Protein AF-A0A932PCE3-F1 (afdb_monomer_lite)

Sequence (74 aa):
VARVRQRFVEEGFEAALNPRPRPRGAYKLTPEMESHIVALAKNDPPKGRKRWTLRLIWSRVTPRRGRCGWCWTT

Secondary structure (DSSP, 8-state):
-HHHHHHHHHH-HHHHHSPPPPPPPPPSS-HHHHHHHHHHHTSPPPTT-SS--HHHHHHHHSPP-S--S-SS--

Foldseek 3Di:
DVVLVVCCVVPNDVPSPDDDDDPDDDDPADPQLVVQLVVVQPDQDPPPDRHDDPVNSCPVSDDDPDPDPPPDDD

pLDDT: mean 80.13, std 14.98, range [30.41, 94.31]

Structure (mmCIF, N/CA/C/O backbone):
data_AF-A0A932PCE3-F1
#
_entry.id   AF-A0A932PCE3-F1
#
loop_
_atom_site.group_PDB
_atom_site.id
_atom_site.type_symbol
_atom_site.label_atom_id
_atom_site.label_alt_id
_atom_site.label_comp_id
_atom_site.label_asym_id
_atom_site.label_entity_id
_atom_site.label_seq_id
_atom_site.pdbx_PDB_ins_code
_atom_site.Cartn_x
_atom_site.Cartn_y
_atom_site.Cartn_z
_atom_site.occupancy
_atom_site.B_iso_or_equiv
_atom_site.auth_seq_id
_atom_site.auth_comp_id
_atom_site.auth_asym_id
_atom_site.auth_atom_id
_atom_site.pdbx_PDB_model_num
ATOM 1 N N . VAL A 1 1 ? 6.794 -7.813 -29.240 1.00 77.75 1 VAL A N 1
ATOM 2 C CA . VAL A 1 1 ? 8.041 -8.495 -29.676 1.00 77.75 1 VAL A CA 1
ATOM 3 C C . VAL A 1 1 ? 9.193 -7.527 -29.967 1.00 77.75 1 VAL A C 1
ATOM 5 O O . VAL A 1 1 ? 10.310 -7.841 -29.585 1.00 77.75 1 VAL A O 1
ATOM 8 N N . ALA A 1 2 ? 8.958 -6.341 -30.553 1.00 89.75 2 ALA A N 1
ATOM 9 C CA . ALA A 1 2 ? 10.022 -5.373 -30.889 1.00 89.75 2 ALA A CA 1
ATOM 10 C C . ALA A 1 2 ? 11.021 -5.077 -29.745 1.00 89.75 2 ALA A C 1
ATOM 12 O O . ALA A 1 2 ? 12.222 -5.209 -29.940 1.00 89.75 2 ALA A O 1
ATOM 13 N N . ARG A 1 3 ? 10.532 -4.807 -28.525 1.00 87.50 3 ARG A N 1
ATOM 14 C CA . ARG A 1 3 ? 11.372 -4.549 -27.335 1.00 87.50 3 ARG A CA 1
ATOM 1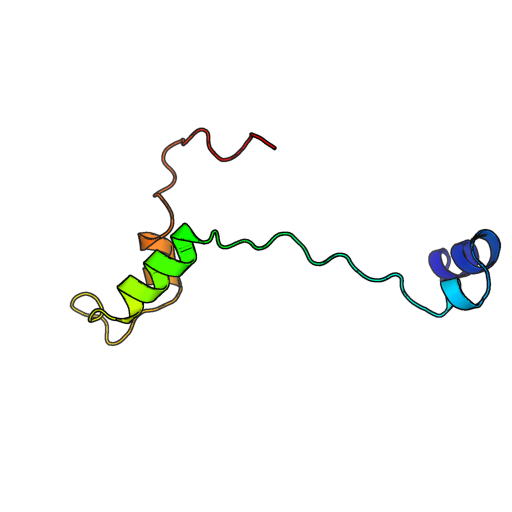5 C C . ARG A 1 3 ? 12.310 -5.701 -26.947 1.00 87.50 3 ARG A C 1
ATOM 17 O O . ARG A 1 3 ? 13.334 -5.450 -26.331 1.00 87.50 3 ARG A O 1
ATOM 24 N N . VAL A 1 4 ? 11.947 -6.946 -27.262 1.00 88.75 4 VAL A N 1
ATOM 25 C CA . VAL A 1 4 ? 12.779 -8.128 -26.969 1.00 88.75 4 VAL A CA 1
ATOM 26 C C . VAL A 1 4 ? 13.862 -8.280 -28.035 1.00 88.75 4 VAL A C 1
ATOM 28 O O . VAL A 1 4 ? 15.014 -8.508 -27.694 1.00 88.75 4 VAL A O 1
ATOM 31 N N . ARG A 1 5 ? 13.515 -8.071 -29.316 1.00 91.31 5 ARG A N 1
ATOM 32 C CA . ARG A 1 5 ? 14.489 -8.074 -30.422 1.00 91.31 5 ARG A CA 1
ATOM 33 C C . ARG A 1 5 ? 15.540 -6.978 -30.261 1.00 91.31 5 ARG A C 1
ATOM 35 O O . ARG A 1 5 ? 16.711 -7.240 -30.479 1.00 91.31 5 ARG A O 1
ATOM 42 N N . GLN A 1 6 ? 15.125 -5.786 -29.837 1.00 91.50 6 GLN A N 1
ATOM 43 C CA . GLN A 1 6 ? 16.041 -4.684 -29.557 1.00 91.50 6 GLN A CA 1
ATOM 44 C C . GL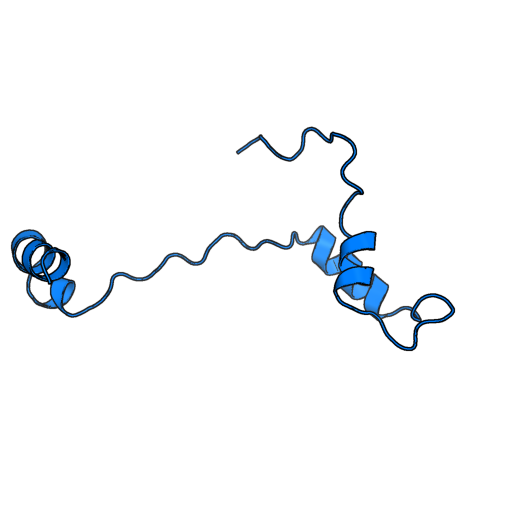N A 1 6 ? 17.040 -5.045 -28.447 1.00 91.50 6 GLN A C 1
ATOM 46 O O . GLN A 1 6 ? 18.241 -4.978 -28.674 1.00 91.50 6 GLN A O 1
ATOM 5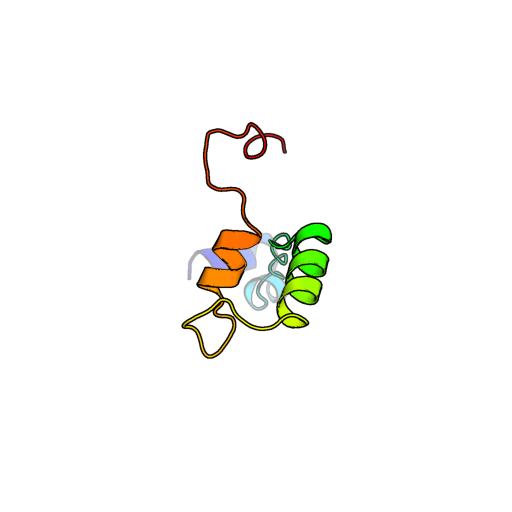1 N N . ARG A 1 7 ? 16.561 -5.533 -27.292 1.00 90.94 7 ARG A N 1
ATOM 52 C CA . ARG A 1 7 ? 17.445 -5.973 -26.196 1.00 90.94 7 ARG A CA 1
ATOM 53 C C . ARG A 1 7 ? 18.365 -7.118 -26.593 1.00 90.94 7 ARG A C 1
ATOM 55 O O . ARG A 1 7 ? 19.494 -7.158 -26.138 1.00 90.94 7 ARG A O 1
ATOM 62 N N . PHE A 1 8 ? 17.904 -8.036 -27.439 1.00 91.06 8 PHE A N 1
ATOM 63 C CA . PHE A 1 8 ? 18.752 -9.115 -27.939 1.00 91.06 8 PHE A CA 1
ATOM 64 C C . PHE A 1 8 ? 19.952 -8.578 -28.727 1.00 91.06 8 PHE A C 1
ATOM 66 O O . PHE A 1 8 ? 21.061 -9.069 -28.549 1.00 91.06 8 PHE A O 1
ATOM 73 N N . VAL A 1 9 ? 19.734 -7.558 -29.562 1.00 94.31 9 VAL A N 1
ATOM 74 C CA . VAL A 1 9 ? 20.800 -6.920 -30.349 1.00 94.31 9 VAL A CA 1
ATOM 75 C C . VAL A 1 9 ? 21.705 -6.045 -29.475 1.00 94.31 9 VAL A C 1
ATOM 77 O O . VAL A 1 9 ? 22.916 -6.071 -29.652 1.00 94.31 9 VAL A O 1
ATOM 80 N N . GLU A 1 10 ? 21.138 -5.280 -28.539 1.00 93.62 10 GLU A N 1
ATOM 81 C CA . GLU A 1 10 ? 21.878 -4.290 -27.737 1.00 93.62 10 GLU A CA 1
ATOM 82 C C . GLU A 1 10 ? 22.564 -4.884 -26.491 1.00 93.62 10 GLU A C 1
ATOM 84 O O . GLU A 1 10 ? 23.625 -4.417 -26.089 1.00 93.62 10 GLU A O 1
ATOM 89 N N . GLU A 1 11 ? 21.967 -5.900 -25.862 1.00 90.50 11 GLU A N 1
ATOM 90 C CA . GLU A 1 11 ? 22.359 -6.421 -24.539 1.00 90.50 11 GLU A CA 1
ATOM 91 C C . GLU A 1 11 ? 22.572 -7.949 -24.527 1.00 90.50 11 GLU A C 1
ATOM 93 O O . GLU A 1 11 ? 23.003 -8.510 -23.519 1.00 90.50 11 GLU A O 1
ATOM 98 N N . GLY A 1 12 ? 22.284 -8.637 -25.637 1.00 90.81 12 GLY A N 1
ATOM 99 C CA . GLY A 1 12 ? 22.505 -10.073 -25.804 1.00 90.81 12 GLY A CA 1
ATOM 100 C C . GLY A 1 12 ? 21.347 -10.975 -25.358 1.00 90.81 12 GLY A C 1
ATOM 101 O O . GLY A 1 12 ? 20.268 -10.536 -24.950 1.00 90.81 12 GLY A O 1
ATOM 102 N N . PHE A 1 13 ? 21.574 -12.287 -25.468 1.00 90.81 13 PHE A N 1
ATOM 103 C CA . PHE A 1 13 ? 20.560 -13.325 -25.241 1.00 90.81 13 PHE A CA 1
ATOM 104 C C . PHE A 1 13 ? 19.997 -13.320 -23.814 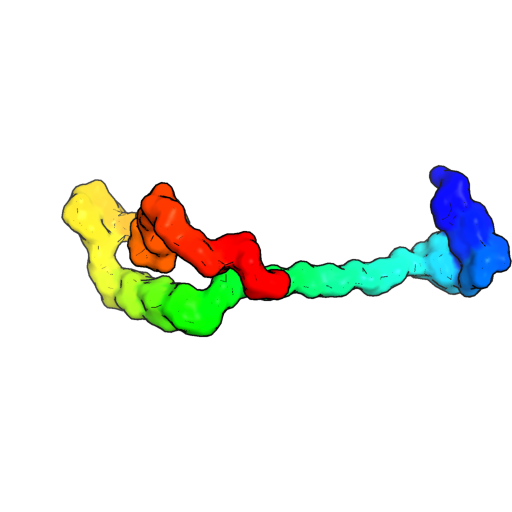1.00 90.81 13 PHE A C 1
ATOM 106 O O . PHE A 1 13 ? 18.778 -13.274 -23.632 1.00 90.81 13 PHE A O 1
ATOM 113 N N . GLU A 1 14 ? 20.876 -13.285 -22.812 1.00 90.62 14 GLU A N 1
ATOM 114 C CA . GLU A 1 14 ? 20.485 -13.315 -21.398 1.00 90.62 14 GLU A CA 1
ATOM 115 C C . GLU A 1 14 ? 19.602 -12.122 -21.009 1.00 90.62 14 GLU A C 1
ATOM 117 O O . GLU A 1 14 ? 18.618 -12.284 -20.290 1.00 90.62 14 GLU A O 1
ATOM 122 N N . ALA A 1 15 ? 19.893 -10.928 -21.527 1.00 86.50 15 ALA A N 1
ATOM 123 C CA . ALA A 1 15 ? 19.129 -9.711 -21.244 1.00 86.50 15 ALA A CA 1
ATOM 124 C C . ALA A 1 15 ? 17.785 -9.636 -21.996 1.00 86.50 15 ALA A C 1
ATOM 126 O O . ALA A 1 15 ? 16.847 -8.954 -21.566 1.00 86.50 15 ALA A O 1
ATOM 127 N N . ALA A 1 16 ? 17.669 -10.329 -23.132 1.00 89.44 16 ALA A N 1
ATOM 128 C CA . ALA A 1 16 ? 16.415 -10.441 -23.868 1.00 89.44 16 ALA A CA 1
ATOM 129 C C . ALA A 1 16 ? 15.437 -11.406 -23.186 1.00 89.44 16 ALA A C 1
ATOM 131 O O . ALA A 1 16 ? 14.230 -11.141 -23.165 1.00 89.44 16 ALA A O 1
ATOM 132 N N . LEU A 1 17 ? 15.962 -12.502 -22.630 1.00 91.38 17 LEU A N 1
ATOM 133 C CA . LEU A 1 17 ? 15.182 -13.525 -21.943 1.00 91.38 17 LEU A CA 1
ATOM 134 C C . LEU A 1 17 ? 14.806 -13.094 -20.520 1.00 91.38 17 LEU A C 1
ATOM 136 O O . LEU A 1 17 ? 13.651 -13.242 -20.117 1.00 91.38 17 LEU A O 1
ATOM 140 N N . ASN A 1 18 ? 15.753 -12.510 -19.782 1.00 91.44 18 ASN A N 1
ATOM 141 C CA . ASN A 1 18 ? 15.551 -12.126 -18.392 1.00 91.44 18 ASN A CA 1
ATOM 142 C C . ASN A 1 18 ? 15.062 -10.673 -18.275 1.00 91.44 18 ASN A C 1
ATOM 144 O O . ASN A 1 18 ? 15.740 -9.734 -18.702 1.00 91.44 18 ASN A O 1
ATOM 148 N N . PRO A 1 19 ? 13.887 -10.427 -17.666 1.00 84.00 19 PRO A N 1
ATOM 149 C CA . PRO A 1 19 ? 13.438 -9.073 -17.388 1.00 84.00 19 PRO A CA 1
ATOM 150 C C . PRO A 1 19 ? 14.394 -8.374 -16.423 1.00 84.00 19 PRO A C 1
ATOM 152 O O . PRO A 1 19 ? 14.780 -8.937 -15.400 1.00 84.00 19 PRO A O 1
ATOM 155 N N . ARG A 1 20 ? 14.698 -7.101 -16.695 1.00 85.94 20 ARG A N 1
ATOM 156 C CA . ARG A 1 20 ? 15.449 -6.275 -15.747 1.00 85.94 20 ARG A CA 1
ATOM 157 C C . ARG A 1 20 ? 14.736 -6.234 -14.386 1.00 85.94 20 ARG A C 1
ATOM 159 O O . ARG A 1 20 ? 13.501 -6.117 -14.360 1.00 85.94 20 ARG A O 1
ATOM 166 N N . PRO A 1 21 ? 15.486 -6.262 -13.270 1.00 86.25 21 PRO A N 1
ATOM 167 C CA . PRO A 1 21 ? 14.920 -6.062 -11.945 1.00 86.25 21 PRO A CA 1
ATOM 168 C C . PRO A 1 21 ? 14.135 -4.752 -11.913 1.00 86.25 21 PRO A C 1
ATOM 170 O O . PRO A 1 21 ? 14.641 -3.699 -12.304 1.00 86.25 21 PRO A O 1
ATOM 173 N N . ARG A 1 22 ? 12.879 -4.804 -11.466 1.00 85.56 22 ARG A N 1
ATOM 174 C CA . ARG A 1 22 ? 12.106 -3.579 -11.264 1.00 85.56 22 ARG A CA 1
ATOM 175 C C . ARG A 1 22 ? 12.550 -2.946 -9.947 1.00 85.56 22 ARG A C 1
ATOM 177 O O . ARG A 1 22 ? 12.466 -3.629 -8.923 1.00 85.56 22 ARG A O 1
ATOM 184 N N . PRO A 1 23 ? 12.990 -1.675 -9.938 1.00 83.62 23 PRO A N 1
ATOM 185 C CA . PRO A 1 23 ? 13.253 -0.993 -8.682 1.00 83.62 23 PRO A CA 1
ATOM 186 C C . PRO A 1 23 ? 11.960 -0.979 -7.864 1.00 83.62 23 PRO A C 1
ATOM 188 O O . PRO A 1 23 ? 10.877 -0.699 -8.390 1.00 83.62 23 PRO A O 1
ATOM 191 N N . ARG A 1 24 ? 12.057 -1.320 -6.577 1.00 81.25 24 ARG A N 1
ATOM 192 C CA . ARG A 1 24 ? 10.931 -1.127 -5.663 1.00 81.25 24 ARG A CA 1
ATOM 193 C C . ARG A 1 24 ? 10.690 0.375 -5.555 1.00 81.25 24 ARG A C 1
ATOM 195 O O . ARG A 1 24 ? 11.627 1.131 -5.322 1.00 81.25 24 ARG A O 1
ATOM 202 N N . GLY A 1 25 ? 9.445 0.797 -5.770 1.00 80.12 25 GLY A N 1
ATOM 203 C CA . GLY A 1 25 ? 9.066 2.192 -5.568 1.00 80.12 25 GLY A CA 1
ATOM 204 C C . GLY A 1 25 ? 9.325 2.622 -4.124 1.00 80.12 25 GLY A C 1
ATOM 205 O O . GLY A 1 25 ? 9.347 1.782 -3.221 1.00 80.12 25 GLY A O 1
ATOM 206 N N . ALA A 1 26 ? 9.501 3.928 -3.919 1.00 80.94 26 ALA A N 1
ATOM 207 C CA . ALA A 1 26 ? 9.648 4.498 -2.588 1.00 80.94 26 ALA A CA 1
ATOM 208 C C . ALA A 1 26 ? 8.484 4.074 -1.682 1.00 80.94 26 ALA A C 1
ATOM 210 O O . ALA A 1 26 ? 7.327 3.962 -2.114 1.00 80.94 26 ALA A O 1
ATOM 211 N N . TYR A 1 27 ? 8.807 3.825 -0.417 1.00 79.88 27 TYR A N 1
ATOM 212 C CA . TYR A 1 27 ? 7.812 3.458 0.571 1.00 79.88 27 TYR A CA 1
ATOM 213 C C . TYR A 1 27 ? 6.892 4.659 0.829 1.00 79.88 27 TYR A C 1
ATOM 215 O O . TYR A 1 27 ? 7.348 5.771 1.074 1.00 79.88 27 TYR A O 1
ATOM 223 N N . LYS A 1 28 ? 5.579 4.449 0.697 1.00 83.00 28 LYS A N 1
ATOM 224 C CA . LYS A 1 28 ? 4.581 5.535 0.749 1.00 83.00 28 LYS A CA 1
ATOM 225 C C . LYS A 1 28 ? 4.222 5.973 2.166 1.00 83.00 28 LYS A C 1
ATOM 227 O O . LYS A 1 28 ? 3.462 6.923 2.326 1.00 83.00 28 LYS A O 1
ATOM 232 N N . LEU A 1 29 ? 4.670 5.228 3.165 1.00 83.19 29 LEU A N 1
ATOM 233 C CA . LEU A 1 29 ? 4.322 5.440 4.555 1.00 83.19 29 LEU A CA 1
ATOM 234 C C . LEU A 1 29 ? 5.591 5.901 5.267 1.00 83.19 29 LEU A C 1
ATOM 236 O O . LEU A 1 29 ? 6.598 5.213 5.248 1.00 83.19 29 LEU A O 1
ATOM 240 N N . THR A 1 30 ? 5.592 7.103 5.825 1.00 86.25 30 THR A N 1
ATOM 241 C CA . THR A 1 30 ? 6.778 7.571 6.547 1.00 86.25 30 THR A CA 1
ATOM 242 C C . THR A 1 30 ? 6.862 6.880 7.919 1.00 86.25 30 THR A C 1
ATOM 244 O O . THR A 1 30 ? 5.831 6.418 8.426 1.00 86.25 30 THR A O 1
ATOM 247 N N . PRO A 1 31 ? 8.043 6.797 8.557 1.00 84.94 31 PRO A N 1
ATOM 248 C CA . PRO A 1 31 ? 8.180 6.216 9.900 1.00 84.94 31 PRO A CA 1
ATOM 249 C C . PRO A 1 31 ? 7.262 6.877 10.947 1.00 84.94 31 PRO A C 1
ATOM 251 O O . PRO A 1 31 ? 6.737 6.230 11.858 1.00 84.94 31 PRO A O 1
ATOM 254 N N . GLU A 1 32 ? 6.990 8.174 10.796 1.00 85.50 32 GLU A N 1
ATOM 255 C CA . GLU A 1 32 ? 6.055 8.913 11.646 1.00 85.50 32 GLU A CA 1
ATOM 256 C C . GLU A 1 32 ? 4.616 8.430 11.425 1.00 85.50 32 GLU A C 1
ATOM 258 O O . GLU A 1 32 ? 3.860 8.249 12.381 1.00 85.50 32 GLU A O 1
ATOM 263 N N . MET A 1 33 ? 4.236 8.158 10.172 1.00 86.94 33 MET A N 1
ATOM 264 C CA . MET A 1 33 ? 2.926 7.590 9.862 1.00 86.94 33 MET A CA 1
ATOM 265 C C . MET A 1 33 ? 2.786 6.168 10.424 1.00 86.94 33 MET A C 1
ATOM 267 O O . MET A 1 33 ? 1.728 5.842 10.959 1.00 86.94 33 MET A O 1
ATOM 271 N N . GLU A 1 34 ? 3.829 5.334 10.356 1.00 87.69 34 GLU A N 1
ATOM 272 C CA . GLU A 1 34 ? 3.835 3.990 10.957 1.00 87.69 34 GLU A CA 1
ATOM 273 C C . GLU A 1 34 ? 3.586 4.033 12.463 1.00 87.69 34 GLU A C 1
ATOM 275 O O . GLU A 1 34 ? 2.666 3.380 12.962 1.00 87.69 34 GLU A O 1
ATOM 280 N N . SER A 1 35 ? 4.366 4.840 13.187 1.00 88.12 35 SER A N 1
ATOM 281 C CA . SER A 1 35 ? 4.225 4.969 14.640 1.00 88.12 35 SER A CA 1
ATOM 282 C C . SER A 1 35 ? 2.830 5.465 15.037 1.00 88.12 35 SER A C 1
ATOM 284 O O . SER A 1 35 ? 2.225 4.932 15.972 1.00 88.12 35 SER A O 1
ATOM 286 N N . HIS A 1 36 ? 2.260 6.405 14.275 1.00 86.00 36 HIS A N 1
ATOM 287 C CA . HIS A 1 36 ? 0.897 6.880 14.490 1.00 86.00 36 HIS A CA 1
ATOM 288 C C . HIS A 1 36 ? -0.145 5.777 14.248 1.00 86.00 36 HIS A C 1
ATOM 290 O O . HIS A 1 36 ? -1.086 5.641 15.028 1.00 86.00 36 HIS A O 1
ATOM 296 N N . ILE A 1 37 ? 0.012 4.956 13.203 1.00 89.44 37 ILE A N 1
ATOM 297 C CA . ILE A 1 37 ? -0.888 3.821 12.939 1.00 89.44 37 ILE A CA 1
ATOM 298 C C . ILE A 1 37 ? -0.831 2.813 14.086 1.00 89.44 37 ILE A C 1
ATOM 300 O O . ILE A 1 37 ? -1.881 2.373 14.555 1.00 89.44 37 ILE A O 1
ATOM 304 N N . VAL A 1 38 ? 0.369 2.475 14.563 1.00 89.00 38 VAL A N 1
ATOM 305 C CA . VAL A 1 38 ? 0.553 1.550 15.689 1.00 89.00 38 VAL A CA 1
ATOM 306 C C . VAL A 1 38 ? -0.107 2.100 16.954 1.00 89.00 38 VAL A C 1
ATOM 308 O O . VAL A 1 38 ? -0.814 1.368 17.646 1.00 89.00 38 VAL A O 1
ATOM 311 N N . ALA A 1 39 ? 0.059 3.393 17.238 1.00 88.31 39 ALA A N 1
ATOM 312 C CA . ALA A 1 39 ? -0.599 4.043 18.366 1.00 88.31 39 ALA A CA 1
ATOM 313 C C . ALA A 1 39 ? -2.132 4.036 18.232 1.00 88.31 39 ALA A C 1
ATOM 315 O O . ALA A 1 39 ? -2.831 3.762 19.205 1.00 88.31 39 ALA A O 1
ATOM 316 N N . LEU A 1 40 ? -2.681 4.286 17.037 1.00 87.38 40 LEU A N 1
ATOM 317 C CA . LEU A 1 40 ? -4.128 4.215 16.801 1.00 87.38 40 LEU A CA 1
ATOM 318 C C . LEU A 1 40 ? -4.672 2.794 16.954 1.00 87.38 40 LEU A C 1
ATOM 320 O O . LEU A 1 40 ? -5.723 2.621 17.562 1.00 87.38 40 LEU A O 1
ATOM 324 N N . ALA A 1 41 ? -3.961 1.787 16.447 1.00 83.62 41 ALA A N 1
ATOM 325 C CA . ALA A 1 41 ? -4.384 0.391 16.524 1.00 83.62 41 ALA A CA 1
ATOM 326 C C . ALA A 1 41 ? -4.462 -0.132 17.967 1.00 83.62 41 ALA A C 1
ATOM 328 O O . ALA A 1 41 ? -5.264 -1.019 18.244 1.00 83.62 41 ALA A O 1
ATOM 329 N N . LYS A 1 42 ? -3.662 0.434 18.881 1.00 86.31 42 LYS A N 1
ATOM 330 C CA . LYS A 1 42 ? -3.727 0.137 20.321 1.00 86.31 42 LYS A CA 1
ATOM 331 C C . LYS A 1 42 ? -4.955 0.729 21.022 1.00 86.31 42 LYS A C 1
ATOM 333 O O . LYS A 1 42 ? -5.259 0.305 22.129 1.00 86.31 42 LYS A O 1
ATOM 338 N N . ASN A 1 43 ? -5.627 1.708 20.421 1.00 84.19 43 ASN A N 1
ATOM 339 C CA . ASN A 1 43 ? -6.787 2.371 21.011 1.00 84.19 43 ASN A CA 1
ATOM 340 C C . ASN A 1 43 ? -8.100 1.790 20.478 1.00 84.19 43 ASN A C 1
ATOM 342 O O . ASN A 1 43 ? -8.165 1.295 19.349 1.00 84.19 43 ASN A O 1
ATOM 346 N N . ASP A 1 44 ? -9.174 1.937 21.254 1.00 85.12 44 ASP A N 1
ATOM 347 C CA . ASP A 1 44 ? -10.509 1.556 20.805 1.00 85.12 44 ASP A CA 1
ATOM 348 C C . ASP A 1 44 ? -10.965 2.387 19.594 1.00 85.12 44 ASP A C 1
ATOM 350 O O . ASP A 1 44 ? -10.673 3.588 19.489 1.00 85.12 44 ASP A O 1
ATOM 354 N N . PRO A 1 45 ? -11.695 1.768 18.650 1.00 82.56 45 PRO A N 1
ATOM 355 C CA . PRO A 1 45 ? -12.251 2.482 17.517 1.00 82.56 45 PRO A CA 1
ATOM 356 C C . PRO A 1 45 ? -13.244 3.563 17.985 1.00 82.56 45 PRO A C 1
ATOM 358 O O . PRO A 1 45 ? -13.938 3.397 18.990 1.00 82.56 45 PRO A O 1
ATOM 361 N N . PRO A 1 46 ? -13.361 4.683 17.247 1.00 84.25 46 PRO A N 1
ATOM 362 C CA . PRO A 1 46 ? -14.258 5.773 17.618 1.00 84.25 46 PRO A CA 1
ATOM 363 C C . PRO A 1 46 ? -15.722 5.310 17.697 1.00 84.25 46 PRO A C 1
ATOM 365 O O . PRO A 1 46 ? -16.143 4.412 16.959 1.00 84.25 46 PRO A O 1
ATOM 368 N N . LYS A 1 47 ? -16.504 5.960 18.574 1.00 81.12 47 LYS A N 1
ATOM 369 C CA . LYS A 1 47 ? -17.908 5.616 18.869 1.00 81.12 47 LYS A CA 1
ATOM 370 C C . LYS A 1 47 ? -18.713 5.343 17.589 1.00 81.12 47 LYS A C 1
ATOM 372 O O . LYS A 1 47 ? -18.663 6.111 16.630 1.00 81.12 47 LYS A O 1
ATOM 377 N N . GLY A 1 48 ? -19.460 4.238 17.587 1.00 85.31 48 GLY A N 1
ATOM 378 C CA . GLY A 1 48 ? -20.276 3.807 16.445 1.00 85.31 48 GLY A CA 1
ATOM 379 C C . GLY A 1 48 ? -19.534 2.969 15.395 1.00 85.31 48 GLY A C 1
ATOM 380 O O . GLY A 1 48 ? -20.112 2.632 14.361 1.00 85.31 48 GLY A O 1
ATOM 381 N N . ARG A 1 49 ? -18.267 2.597 15.627 1.00 81.31 49 ARG A N 1
ATOM 382 C CA . ARG A 1 49 ? -17.508 1.683 14.759 1.00 81.31 49 ARG A CA 1
ATOM 383 C C . ARG A 1 49 ? -16.998 0.486 15.556 1.00 81.31 49 ARG A C 1
ATOM 385 O O . ARG A 1 49 ? -16.409 0.648 16.610 1.00 81.31 49 ARG A O 1
ATOM 392 N N . LYS A 1 50 ? -17.176 -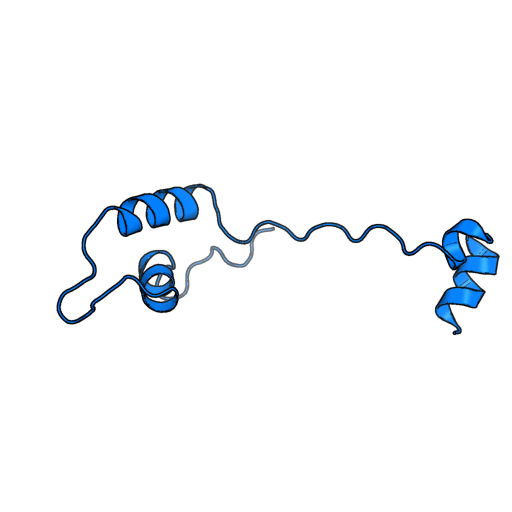0.719 15.004 1.00 83.88 50 LYS A N 1
ATOM 393 C CA . LYS A 1 50 ? -16.699 -1.973 15.619 1.00 83.88 50 LYS A CA 1
ATOM 394 C C . LYS A 1 50 ? -15.186 -2.199 15.478 1.00 83.88 50 LYS A C 1
ATOM 396 O O . LYS A 1 50 ? -14.640 -3.040 16.173 1.00 83.88 50 LYS A O 1
ATOM 401 N N . ARG A 1 51 ? -14.520 -1.519 14.536 1.00 85.50 51 ARG A N 1
ATOM 402 C CA . ARG A 1 51 ? -13.085 -1.688 14.243 1.00 85.50 51 ARG A CA 1
ATOM 403 C C . ARG A 1 51 ? -12.498 -0.480 13.525 1.00 85.50 51 ARG A C 1
ATOM 405 O O . ARG A 1 51 ? -13.222 0.248 12.834 1.00 85.50 51 ARG A O 1
ATOM 412 N N . TRP A 1 52 ? -11.180 -0.333 13.606 1.00 87.06 52 TRP A N 1
ATOM 413 C CA . TRP A 1 52 ? -10.429 0.554 12.725 1.00 87.06 52 TRP A CA 1
ATOM 414 C C . TRP A 1 52 ? -10.536 0.065 11.278 1.00 87.06 52 TRP A C 1
ATOM 416 O O . TRP A 1 52 ? -10.286 -1.097 10.970 1.00 87.06 52 TRP A O 1
ATOM 426 N N . THR A 1 53 ? -10.945 0.955 10.375 1.00 88.56 53 THR A N 1
ATOM 427 C CA . THR A 1 53 ? -10.922 0.695 8.929 1.00 88.56 53 THR A CA 1
ATOM 428 C C . THR A 1 53 ? -9.791 1.493 8.302 1.00 88.56 53 THR A C 1
ATOM 430 O O . THR A 1 53 ? -9.470 2.581 8.783 1.00 88.56 53 THR A O 1
ATOM 433 N N . LEU A 1 54 ? -9.221 1.000 7.200 1.00 86.62 54 LEU A N 1
ATOM 434 C CA . LEU A 1 54 ? -8.117 1.676 6.511 1.00 86.62 54 LEU A CA 1
ATOM 435 C C . LEU A 1 54 ? -8.444 3.144 6.186 1.00 86.62 54 LEU A C 1
ATOM 437 O O . LEU A 1 54 ? -7.601 4.016 6.349 1.00 86.62 54 LEU A O 1
ATOM 441 N N . ARG A 1 55 ? -9.696 3.442 5.815 1.00 86.25 55 ARG A N 1
ATOM 442 C CA . ARG A 1 55 ? -10.158 4.810 5.527 1.00 86.25 55 ARG A CA 1
ATOM 443 C C . ARG A 1 55 ? -10.189 5.714 6.765 1.00 86.25 55 ARG A C 1
ATOM 445 O O . ARG A 1 55 ? -9.897 6.900 6.647 1.00 86.25 55 ARG A O 1
ATOM 452 N N . LEU A 1 56 ? -10.530 5.171 7.938 1.00 86.81 56 LEU A N 1
ATOM 453 C CA . LEU A 1 56 ? -10.502 5.912 9.207 1.00 86.81 56 LEU A CA 1
ATOM 454 C C . LEU A 1 56 ? -9.071 6.214 9.641 1.00 86.81 56 LEU A C 1
ATOM 456 O O . LEU A 1 56 ? -8.783 7.343 10.027 1.00 86.81 56 LEU A O 1
ATOM 460 N N . ILE A 1 57 ? -8.185 5.224 9.524 1.00 88.31 57 ILE A N 1
ATOM 461 C CA . ILE A 1 57 ? -6.755 5.392 9.793 1.00 88.31 57 ILE A CA 1
ATOM 462 C C . ILE A 1 57 ? -6.184 6.450 8.844 1.00 88.31 57 ILE A C 1
ATOM 464 O O . ILE A 1 57 ? -5.599 7.430 9.292 1.00 88.31 57 ILE A O 1
ATOM 468 N N . TRP A 1 58 ? -6.449 6.320 7.541 1.00 86.06 58 TRP A N 1
ATOM 469 C CA . TRP A 1 58 ? -5.999 7.275 6.531 1.00 86.06 58 TRP A CA 1
ATOM 470 C C . TRP A 1 58 ? -6.481 8.697 6.820 1.00 86.06 58 TRP A C 1
ATOM 472 O O . TRP A 1 58 ? -5.687 9.627 6.789 1.00 86.06 58 TRP A O 1
ATOM 482 N N . SER A 1 59 ? -7.758 8.879 7.168 1.00 85.06 59 SER A N 1
ATOM 483 C CA . SER A 1 59 ? -8.312 10.201 7.492 1.00 85.06 59 SER A CA 1
ATOM 484 C C . SER A 1 59 ? -7.700 10.848 8.739 1.00 85.06 59 SER A C 1
ATOM 486 O O . SER A 1 59 ? -7.913 12.043 8.942 1.00 85.06 59 SER A O 1
ATOM 488 N N . ARG A 1 60 ? -7.039 10.072 9.603 1.00 83.81 60 ARG A N 1
ATOM 489 C CA . ARG A 1 60 ? -6.460 10.548 10.862 1.00 83.81 60 ARG A CA 1
ATOM 490 C C . ARG A 1 60 ? -4.950 10.750 10.766 1.00 83.81 60 ARG A C 1
ATOM 492 O O . ARG A 1 60 ? -4.442 11.696 11.349 1.00 83.81 60 ARG A O 1
ATOM 499 N N . VAL A 1 61 ? -4.272 9.897 9.999 1.00 84.88 61 VAL A N 1
ATOM 500 C CA . VAL A 1 61 ? -2.829 9.974 9.731 1.00 84.88 61 VAL A CA 1
ATOM 501 C C . VAL A 1 61 ? -2.519 11.001 8.642 1.00 84.88 61 VAL A C 1
ATOM 503 O O . VAL A 1 61 ? -1.489 11.663 8.702 1.00 84.88 61 VAL A O 1
ATOM 506 N N . THR A 1 62 ? -3.393 11.156 7.640 1.00 77.31 62 THR A N 1
ATOM 507 C CA . THR A 1 62 ? -3.170 12.156 6.591 1.00 77.31 62 THR A CA 1
ATOM 508 C C . THR A 1 62 ? -3.739 13.509 6.996 1.00 77.31 62 THR A C 1
ATOM 510 O O . THR A 1 62 ? -4.902 13.586 7.408 1.00 77.31 62 THR A O 1
ATOM 513 N N . PRO A 1 63 ? -2.962 14.599 6.862 1.00 65.69 63 PRO A N 1
ATOM 514 C CA . PRO A 1 63 ? -3.512 15.930 7.032 1.00 65.69 63 PRO A CA 1
ATOM 515 C C . PRO A 1 63 ? -4.641 16.119 6.017 1.00 65.69 63 PRO A C 1
ATOM 517 O O . PRO A 1 63 ? -4.504 15.796 4.831 1.00 65.69 63 PRO A O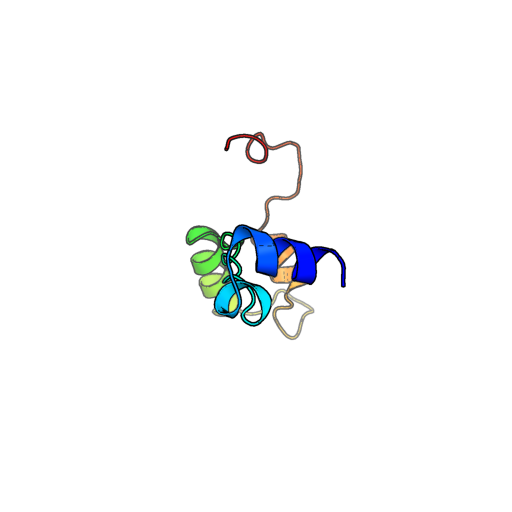 1
ATOM 520 N N . ARG A 1 64 ? -5.784 16.641 6.482 1.00 58.97 64 ARG A N 1
ATOM 521 C CA . ARG A 1 64 ? -6.844 17.097 5.579 1.00 58.97 64 ARG A CA 1
ATOM 522 C C . ARG A 1 64 ? -6.192 18.089 4.628 1.00 58.97 64 ARG A C 1
ATOM 524 O O . ARG A 1 64 ? -5.624 19.069 5.095 1.00 58.97 64 ARG A O 1
ATOM 531 N N . ARG A 1 65 ? -6.237 17.806 3.324 1.00 52.00 65 ARG A N 1
ATOM 532 C CA . ARG A 1 65 ? -5.662 18.652 2.270 1.00 52.00 65 ARG A CA 1
ATOM 533 C C . ARG A 1 65 ? -6.349 20.026 2.238 1.00 52.00 65 ARG A C 1
ATOM 535 O O . ARG A 1 65 ? -7.158 20.301 1.363 1.00 52.00 65 ARG A O 1
ATOM 542 N N . GLY A 1 66 ? -6.031 20.888 3.194 1.00 49.41 66 GLY A N 1
ATOM 543 C CA . GLY A 1 66 ? -5.867 22.313 2.966 1.00 49.41 66 GLY A CA 1
ATOM 544 C C . GLY A 1 66 ? -4.433 22.502 2.488 1.00 49.41 66 GLY A C 1
ATOM 545 O O . GLY A 1 66 ? -3.537 21.843 3.010 1.00 49.41 66 GLY A O 1
ATOM 546 N N . ARG A 1 67 ? -4.243 23.299 1.432 1.00 48.88 67 ARG A N 1
ATOM 547 C CA . ARG A 1 67 ? -2.953 23.582 0.778 1.00 48.88 67 ARG A CA 1
ATOM 548 C C . ARG A 1 67 ? -1.787 23.583 1.777 1.00 48.88 67 ARG A C 1
ATOM 550 O O . ARG A 1 67 ? -1.628 24.532 2.531 1.00 48.88 67 ARG A O 1
ATOM 557 N N . CYS A 1 68 ? -0.984 22.523 1.756 1.00 40.56 68 CYS A N 1
ATOM 558 C CA . CYS A 1 68 ? 0.229 22.403 2.553 1.00 40.56 68 CYS A CA 1
ATOM 559 C C . CYS A 1 68 ? 1.388 22.190 1.580 1.00 40.56 68 CYS A C 1
ATOM 561 O O . CYS A 1 68 ? 1.328 21.283 0.748 1.00 40.56 68 CYS A O 1
ATOM 563 N N . GLY A 1 69 ? 2.411 23.044 1.669 1.00 46.16 69 GLY A N 1
ATOM 564 C CA . GLY A 1 69 ? 3.586 23.110 0.786 1.00 46.16 69 GLY A CA 1
ATOM 565 C C . GLY A 1 69 ? 4.557 21.930 0.901 1.00 46.16 69 GLY A C 1
ATOM 566 O O . GLY A 1 69 ? 5.754 22.112 0.759 1.00 46.16 69 GLY A O 1
ATOM 567 N N . TRP A 1 70 ? 4.043 20.730 1.162 1.00 46.22 70 TRP A N 1
ATOM 568 C CA . TRP A 1 70 ? 4.799 19.494 1.388 1.00 46.22 70 TRP A CA 1
ATOM 569 C C . TRP A 1 70 ? 4.607 18.469 0.261 1.00 46.22 70 TRP A C 1
ATOM 571 O O . TRP A 1 70 ? 4.868 17.286 0.439 1.00 46.22 70 TRP A O 1
ATOM 581 N N . CYS A 1 71 ? 4.100 18.902 -0.899 1.00 46.34 71 CYS A N 1
ATOM 582 C CA . CYS A 1 71 ? 3.843 18.014 -2.036 1.00 46.34 71 CYS A CA 1
ATOM 583 C C . CYS A 1 71 ? 4.777 18.255 -3.238 1.00 46.34 71 CYS A C 1
ATOM 585 O O . CYS A 1 71 ? 4.659 17.532 -4.221 1.00 46.34 71 CYS A O 1
ATOM 587 N N . TRP A 1 72 ? 5.674 19.248 -3.176 1.00 30.41 72 TRP A N 1
ATOM 588 C CA . TRP A 1 72 ? 6.605 19.599 -4.259 1.00 30.41 72 TRP A CA 1
ATOM 589 C C . TRP A 1 72 ? 7.944 20.089 -3.700 1.00 30.41 72 TRP A C 1
ATOM 591 O O . TRP A 1 72 ? 8.345 21.224 -3.936 1.00 30.41 72 TRP A O 1
ATOM 601 N N . THR A 1 73 ? 8.650 19.238 -2.964 1.00 44.78 73 THR A N 1
ATOM 602 C CA . THR A 1 73 ? 10.101 19.404 -2.868 1.00 44.78 73 THR A CA 1
ATOM 603 C C . THR A 1 73 ? 10.742 18.029 -2.810 1.00 44.78 73 THR A C 1
ATOM 605 O O . THR A 1 73 ? 10.723 17.375 -1.770 1.00 44.78 73 THR A O 1
ATOM 608 N N . THR A 1 74 ? 11.347 17.671 -3.946 1.00 44.81 74 THR A N 1
ATOM 609 C CA . THR A 1 74 ? 12.126 16.456 -4.253 1.00 44.81 74 THR A CA 1
ATOM 610 C C . THR A 1 74 ? 11.321 15.229 -4.667 1.00 44.81 74 THR A C 1
ATOM 612 O O . THR A 1 74 ? 10.517 14.716 -3.861 1.00 44.81 74 THR A O 1
#

Radius of gyration: 22.08 Å; chains: 1; bounding box: 43×37×52 Å